Protein AF-A0A3S3U6U7-F1 (afdb_monomer_lite)

Organism: NCBI:txid1859133

pLDDT: mean 76.49, std 11.77, range [50.28, 94.25]

InterPro domains:
  IPR027417 P-loop containing nucleoside triphosphate hydrolase [G3DSA:3.40.50.300] (1-66)

Secondary structure (DSSP, 8-state):
--EEETTTTEEE-------STTSSHHHHHHHHHHHTTTT--SPPEEEEETTTEEEEE---------

Sequence (66 aa):
MSFINLREKIVQVKVVYYGPGRGGKTSNLEYINRKFSKQIQSEMVSLKTHGDRTLFFDFLPLIWER

Structure (mmCIF, N/CA/C/O backbone):
data_AF-A0A3S3U6U7-F1
#
_entry.id   AF-A0A3S3U6U7-F1
#
loop_
_atom_site.group_PDB
_atom_site.id
_atom_site.type_symbol
_atom_site.label_atom_id
_atom_site.label_alt_id
_atom_site.label_comp_id
_atom_site.label_asym_id
_atom_site.label_entity_id
_atom_site.label_seq_id
_atom_site.pdbx_PDB_ins_code
_atom_site.Cartn_x
_atom_site.Cartn_y
_atom_site.Cartn_z
_atom_site.occupancy
_atom_site.B_iso_or_equiv
_atom_site.auth_seq_id
_atom_site.auth_comp_id
_atom_site.auth_asym_id
_atom_site.auth_atom_id
_atom_site.pdbx_PDB_model_num
ATOM 1 N N . MET A 1 1 ? -11.596 -3.851 -4.856 1.00 66.56 1 MET A N 1
ATOM 2 C CA . MET A 1 1 ? -12.685 -4.252 -3.944 1.00 66.56 1 MET A CA 1
ATOM 3 C C . MET A 1 1 ? -12.230 -3.927 -2.535 1.00 66.56 1 MET A C 1
ATOM 5 O O . MET A 1 1 ? -11.086 -4.234 -2.214 1.00 66.56 1 MET A O 1
ATOM 9 N N . SER A 1 2 ? -13.048 -3.213 -1.76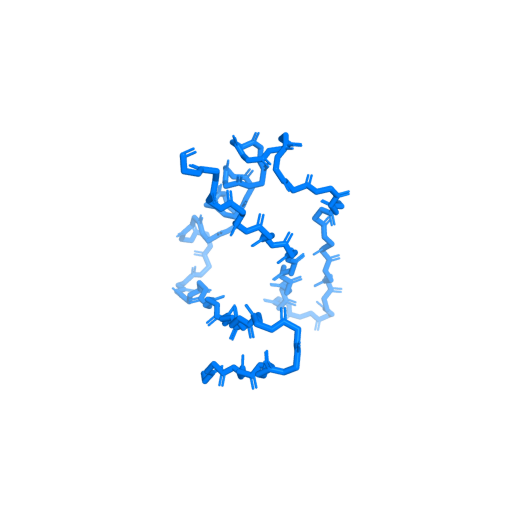8 1.00 81.19 2 SER A N 1
ATOM 10 C CA . SER A 1 2 ? -12.771 -2.902 -0.365 1.00 81.19 2 SER A CA 1
ATOM 11 C C . SER A 1 2 ? -13.256 -4.038 0.532 1.00 81.19 2 SER A C 1
ATOM 13 O O . SER A 1 2 ? -14.197 -4.751 0.185 1.00 81.19 2 SER A O 1
ATOM 15 N N . PHE A 1 3 ? -12.605 -4.201 1.678 1.00 90.31 3 PHE A N 1
ATOM 16 C CA . PHE A 1 3 ? -13.019 -5.124 2.728 1.00 90.31 3 PHE A CA 1
ATOM 17 C C . PHE A 1 3 ? -13.400 -4.315 3.969 1.00 90.31 3 PHE A C 1
ATOM 19 O O . PHE A 1 3 ? -12.655 -3.428 4.378 1.00 90.31 3 PHE A O 1
ATOM 26 N N . ILE A 1 4 ? -14.570 -4.583 4.548 1.00 92.31 4 ILE A N 1
ATOM 27 C CA . ILE A 1 4 ? -15.099 -3.828 5.690 1.00 92.31 4 ILE A CA 1
ATOM 28 C C . ILE A 1 4 ? -15.100 -4.743 6.914 1.00 92.31 4 ILE A C 1
ATOM 30 O O . ILE A 1 4 ? -15.874 -5.697 6.978 1.00 92.31 4 ILE A O 1
ATOM 34 N N . ASN A 1 5 ? -14.261 -4.429 7.902 1.00 91.00 5 ASN A N 1
ATOM 35 C CA . ASN A 1 5 ? -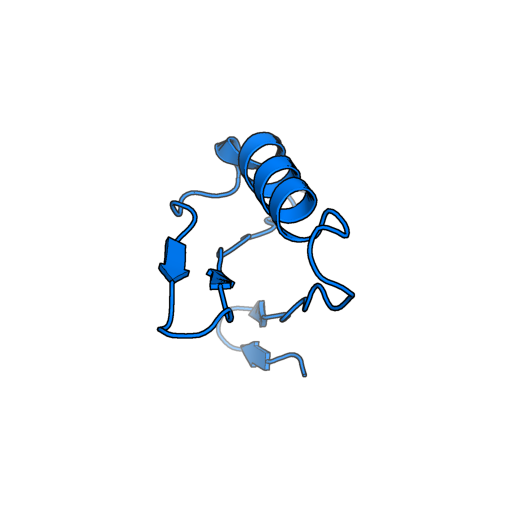14.282 -5.067 9.212 1.00 91.00 5 ASN A CA 1
ATOM 36 C C . ASN A 1 5 ? -15.135 -4.230 10.177 1.00 91.00 5 ASN A C 1
ATOM 38 O O . ASN A 1 5 ? -14.665 -3.254 10.762 1.00 91.00 5 ASN A O 1
ATOM 42 N N . LEU A 1 6 ? -16.397 -4.624 10.362 1.00 92.25 6 LEU A N 1
ATOM 43 C CA . LEU A 1 6 ? -17.338 -3.918 11.241 1.00 92.25 6 LEU A CA 1
ATOM 44 C C . LEU A 1 6 ? -16.991 -4.039 12.731 1.00 92.25 6 LEU A C 1
ATOM 46 O O . LEU A 1 6 ? -17.288 -3.122 13.493 1.00 92.25 6 LEU A O 1
ATOM 50 N N . ARG A 1 7 ? -16.355 -5.143 13.149 1.00 94.25 7 ARG A N 1
ATOM 51 C CA . ARG A 1 7 ? -15.956 -5.358 14.549 1.00 94.25 7 ARG A CA 1
ATOM 52 C C . ARG A 1 7 ? -14.880 -4.358 14.960 1.00 94.25 7 ARG A C 1
ATOM 54 O O . ARG A 1 7 ? -14.980 -3.751 16.019 1.00 94.25 7 ARG A O 1
ATOM 61 N N . GLU A 1 8 ? -13.880 -4.184 14.105 1.00 89.81 8 GLU A N 1
ATOM 62 C CA . GLU A 1 8 ? -12.766 -3.258 14.342 1.00 89.81 8 GLU A CA 1
ATOM 63 C C . GLU A 1 8 ? -13.069 -1.833 13.865 1.00 89.81 8 GLU A C 1
ATOM 65 O O . GLU A 1 8 ? -12.299 -0.921 14.140 1.00 89.81 8 GLU A O 1
ATOM 70 N N . LYS A 1 9 ? -14.198 -1.627 13.170 1.00 89.81 9 LYS A N 1
ATOM 71 C CA . LYS A 1 9 ? -14.563 -0.366 12.502 1.00 89.81 9 LYS A CA 1
ATOM 72 C C . LYS A 1 9 ? -13.498 0.095 11.495 1.00 89.81 9 LYS A C 1
ATOM 74 O O . LYS A 1 9 ? -13.245 1.288 11.350 1.00 89.81 9 LYS A O 1
ATOM 79 N N . ILE A 1 10 ? -12.899 -0.855 10.775 1.00 86.81 10 ILE A N 1
ATOM 80 C CA . ILE A 1 10 ? -11.843 -0.606 9.786 1.00 86.81 10 ILE A CA 1
ATOM 81 C C . ILE A 1 10 ? -12.370 -0.895 8.381 1.00 86.81 10 ILE A C 1
ATOM 83 O O . ILE A 1 10 ? -12.949 -1.950 8.121 1.00 86.81 10 ILE A O 1
ATOM 87 N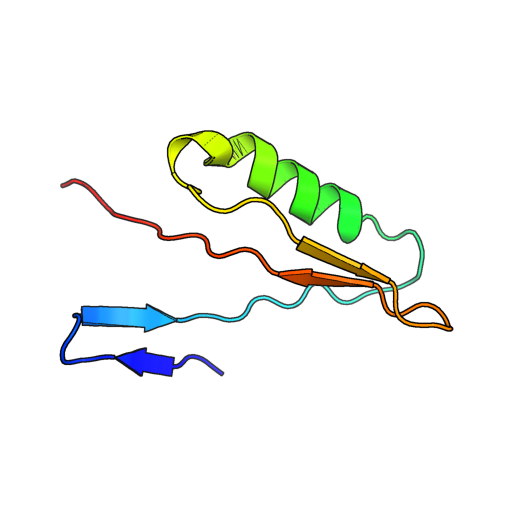 N . VAL A 1 11 ? -12.107 0.021 7.448 1.00 88.75 11 VAL A N 1
ATOM 88 C CA . VAL A 1 11 ? -12.315 -0.199 6.012 1.00 88.75 11 VAL A CA 1
ATOM 89 C C . VAL A 1 11 ? -10.956 -0.343 5.341 1.00 88.75 11 VAL A C 1
ATOM 91 O O . VAL A 1 11 ? -10.167 0.596 5.304 1.00 88.75 11 VAL A O 1
ATOM 94 N N . GLN A 1 12 ? -10.686 -1.519 4.788 1.00 86.88 12 GLN A N 1
ATOM 95 C CA . GLN A 1 12 ? -9.482 -1.790 4.016 1.00 86.88 12 GLN A CA 1
ATOM 96 C C . GLN A 1 12 ? -9.742 -1.505 2.538 1.00 86.88 12 GLN A C 1
ATOM 98 O O . GLN A 1 12 ? -10.681 -2.032 1.931 1.00 86.88 12 GLN A O 1
ATOM 103 N N . VAL A 1 13 ? -8.884 -0.680 1.944 1.00 86.12 13 VAL A N 1
ATOM 104 C CA . VAL A 1 13 ? -8.964 -0.289 0.535 1.00 86.12 13 VAL A CA 1
ATOM 105 C C . VAL A 1 13 ? -7.668 -0.672 -0.160 1.00 86.12 13 VAL A C 1
ATOM 107 O O . VAL A 1 13 ? -6.579 -0.431 0.351 1.00 86.12 13 VAL A O 1
ATOM 110 N N . LYS A 1 14 ? -7.787 -1.253 -1.356 1.00 84.81 14 LYS A N 1
ATOM 111 C CA . LYS A 1 14 ? -6.648 -1.561 -2.220 1.00 84.81 14 LYS A CA 1
ATOM 112 C C . LYS A 1 14 ? -6.596 -0.570 -3.376 1.00 84.81 14 LYS A C 1
ATOM 114 O O . LYS A 1 14 ? -7.492 -0.569 -4.220 1.00 84.81 14 LYS A O 1
ATOM 119 N N . VAL A 1 15 ? -5.530 0.224 -3.426 1.00 84.62 15 VAL A N 1
ATOM 120 C CA . VAL A 1 15 ? -5.221 1.130 -4.541 1.00 84.62 15 VAL A CA 1
ATOM 121 C C . VAL A 1 15 ? -4.169 0.469 -5.425 1.00 84.62 15 VAL A C 1
ATOM 123 O O . VAL A 1 15 ? -3.162 -0.031 -4.930 1.00 84.62 15 VAL A O 1
ATOM 126 N N . VAL A 1 16 ? -4.409 0.437 -6.736 1.00 85.31 16 VAL A N 1
ATOM 127 C CA . VAL A 1 16 ? -3.492 -0.171 -7.707 1.00 85.31 16 VAL A CA 1
ATOM 128 C C . VAL A 1 16 ? -3.014 0.901 -8.675 1.00 85.31 16 VAL A C 1
ATOM 130 O O . VAL A 1 16 ? -3.803 1.454 -9.435 1.00 85.31 16 VAL A O 1
ATOM 133 N N . TYR A 1 17 ? -1.708 1.160 -8.668 1.00 84.81 17 TYR A N 1
ATOM 134 C CA . TYR A 1 17 ? -1.060 2.000 -9.667 1.00 84.81 17 TYR A CA 1
ATOM 135 C C . TYR A 1 17 ? -0.777 1.153 -10.905 1.00 84.81 17 TYR A C 1
ATOM 137 O O . TYR A 1 17 ? 0.083 0.273 -10.878 1.00 84.81 17 TYR A O 1
ATOM 145 N N . TYR A 1 18 ? -1.501 1.413 -11.991 1.00 85.19 18 TYR A N 1
ATOM 146 C CA . TYR A 1 18 ? -1.328 0.725 -13.269 1.00 85.19 18 TYR A CA 1
ATOM 147 C C . TYR A 1 18 ? -0.828 1.691 -14.345 1.00 85.19 18 TYR A C 1
ATOM 149 O O . TYR A 1 18 ? -1.082 2.890 -14.281 1.00 85.19 18 TYR A O 1
ATOM 157 N N . GLY A 1 19 ? -0.083 1.179 -15.325 1.00 85.88 19 GLY A N 1
ATOM 158 C CA . GLY A 1 19 ? 0.450 1.986 -16.422 1.00 85.88 19 GLY A CA 1
ATOM 159 C C . GLY A 1 19 ? 1.751 1.433 -17.009 1.00 85.88 19 GLY A C 1
ATOM 160 O O . GLY A 1 19 ? 2.314 0.476 -16.464 1.00 85.88 19 GLY A O 1
ATOM 161 N N . PRO A 1 20 ? 2.271 2.052 -18.082 1.00 86.75 20 PRO A N 1
ATOM 162 C CA . PRO A 1 20 ? 3.464 1.593 -18.794 1.00 86.75 20 PRO A CA 1
ATOM 163 C C . PRO A 1 20 ? 4.727 1.626 -17.923 1.00 86.75 20 PRO A C 1
ATOM 165 O O . PRO A 1 20 ? 4.793 2.317 -16.896 1.00 86.75 20 PRO A O 1
ATOM 168 N N . GLY A 1 21 ? 5.746 0.860 -18.320 1.00 84.62 21 GLY A N 1
ATOM 169 C CA . GLY A 1 21 ? 7.069 0.890 -17.690 1.00 84.62 21 GLY A CA 1
ATOM 170 C C . GLY A 1 21 ? 7.605 2.322 -17.583 1.00 84.62 21 GLY A C 1
ATOM 171 O O . GLY A 1 21 ? 7.361 3.143 -18.461 1.00 84.62 21 GLY A O 1
ATOM 172 N N . ARG A 1 22 ? 8.290 2.644 -16.477 1.00 83.50 22 ARG A N 1
ATOM 173 C CA . ARG A 1 22 ? 8.835 3.991 -16.186 1.00 83.50 22 ARG A CA 1
ATOM 174 C C . ARG A 1 22 ? 7.797 5.127 -16.084 1.00 83.50 22 ARG A C 1
ATOM 176 O O . ARG A 1 22 ? 8.186 6.271 -15.901 1.00 83.50 22 ARG A O 1
ATOM 183 N N . GLY A 1 23 ? 6.493 4.834 -16.075 1.00 86.94 23 GLY A N 1
ATOM 184 C CA . GLY A 1 23 ? 5.417 5.824 -15.891 1.00 86.94 23 GLY A CA 1
ATOM 185 C C . GLY A 1 23 ? 5.246 6.379 -14.465 1.00 86.94 23 GLY A C 1
ATOM 186 O O . GLY A 1 23 ? 4.137 6.723 -14.082 1.00 86.94 23 GLY A O 1
ATOM 187 N N . GLY A 1 24 ? 6.292 6.385 -13.632 1.00 89.06 24 GLY A N 1
ATOM 188 C CA . GLY A 1 24 ? 6.265 7.029 -12.308 1.00 89.06 24 GLY A CA 1
ATOM 189 C C . GLY A 1 24 ? 5.500 6.310 -11.185 1.00 89.06 24 GLY A C 1
ATOM 190 O O . GLY A 1 24 ? 5.453 6.827 -10.074 1.00 89.06 24 GLY A O 1
ATOM 191 N N . LYS A 1 25 ? 4.942 5.113 -11.423 1.00 87.81 25 LYS A N 1
ATOM 192 C CA . LYS A 1 25 ? 4.193 4.328 -10.413 1.00 87.81 25 LYS A CA 1
ATOM 193 C C . LYS A 1 25 ? 4.977 4.134 -9.108 1.00 87.81 25 LYS A C 1
ATOM 195 O O . LYS A 1 25 ? 4.475 4.434 -8.032 1.00 87.81 25 LYS A O 1
ATOM 200 N N . THR A 1 26 ? 6.222 3.668 -9.224 1.00 82.31 26 THR A N 1
ATOM 201 C CA . THR A 1 26 ? 7.126 3.444 -8.087 1.00 82.31 26 THR A CA 1
ATOM 202 C C . THR A 1 26 ? 7.424 4.745 -7.350 1.00 82.31 26 THR A C 1
ATOM 204 O O . THR A 1 26 ? 7.243 4.814 -6.141 1.00 82.31 26 THR A O 1
ATOM 207 N N . SER A 1 27 ? 7.769 5.807 -8.081 1.00 87.69 27 SER A N 1
ATOM 208 C CA . SER A 1 27 ? 8.056 7.121 -7.498 1.00 87.69 27 SER A CA 1
ATOM 209 C C . SER A 1 27 ? 6.860 7.709 -6.742 1.00 87.69 27 SER A C 1
ATOM 211 O O . SER A 1 27 ? 7.048 8.396 -5.741 1.00 87.69 27 SER A O 1
ATOM 213 N N . ASN A 1 28 ? 5.630 7.433 -7.191 1.00 88.19 28 ASN A N 1
ATOM 214 C CA . ASN A 1 28 ? 4.417 7.888 -6.515 1.00 88.19 28 ASN A CA 1
ATOM 215 C C . ASN A 1 28 ? 4.223 7.187 -5.161 1.00 88.19 28 ASN A C 1
ATOM 217 O O . ASN A 1 28 ? 3.986 7.851 -4.154 1.00 88.19 28 ASN A O 1
ATOM 221 N N . LEU A 1 29 ? 4.399 5.862 -5.122 1.00 84.00 29 LEU A N 1
ATOM 222 C CA . LEU A 1 29 ? 4.311 5.087 -3.882 1.00 84.00 29 LEU A CA 1
ATOM 223 C C . LEU A 1 29 ? 5.407 5.481 -2.888 1.00 84.00 29 LEU A C 1
ATOM 225 O O . LEU A 1 29 ? 5.114 5.699 -1.715 1.00 84.00 29 LEU A O 1
ATOM 229 N N . GLU A 1 30 ? 6.644 5.656 -3.355 1.00 83.88 30 GLU A N 1
ATOM 230 C CA . GLU A 1 30 ? 7.751 6.153 -2.530 1.00 83.88 30 GLU A CA 1
ATOM 231 C C . GLU A 1 30 ? 7.473 7.548 -1.952 1.00 83.88 30 GLU A C 1
ATOM 233 O O . GLU A 1 30 ? 7.791 7.820 -0.794 1.00 83.88 30 GLU A O 1
ATOM 238 N N . TYR A 1 31 ? 6.881 8.447 -2.746 1.00 87.12 31 TYR A N 1
ATOM 239 C CA . TYR A 1 31 ? 6.504 9.778 -2.274 1.00 87.12 31 TYR A CA 1
ATOM 240 C C . TYR A 1 31 ? 5.465 9.704 -1.151 1.00 87.12 31 TYR A C 1
ATOM 242 O O . TYR A 1 31 ? 5.638 10.366 -0.127 1.00 87.12 31 TYR A O 1
ATOM 250 N N . ILE A 1 32 ? 4.419 8.888 -1.321 1.00 85.12 32 ILE A N 1
ATOM 251 C CA . ILE A 1 32 ? 3.373 8.701 -0.308 1.00 85.12 32 ILE A CA 1
ATOM 252 C C . ILE A 1 32 ? 3.978 8.127 0.974 1.00 85.12 32 ILE A C 1
ATOM 254 O O . ILE A 1 32 ? 3.792 8.716 2.036 1.00 85.12 32 ILE A O 1
ATOM 258 N N . ASN A 1 33 ? 4.767 7.055 0.881 1.00 80.44 33 ASN A N 1
ATOM 259 C CA . ASN A 1 33 ? 5.396 6.454 2.057 1.00 80.44 33 ASN A CA 1
ATOM 260 C C . ASN A 1 33 ? 6.260 7.467 2.829 1.00 80.44 33 ASN A C 1
ATOM 262 O O . ASN A 1 33 ? 6.074 7.648 4.031 1.00 80.44 33 ASN A O 1
ATOM 266 N N . ARG A 1 34 ? 7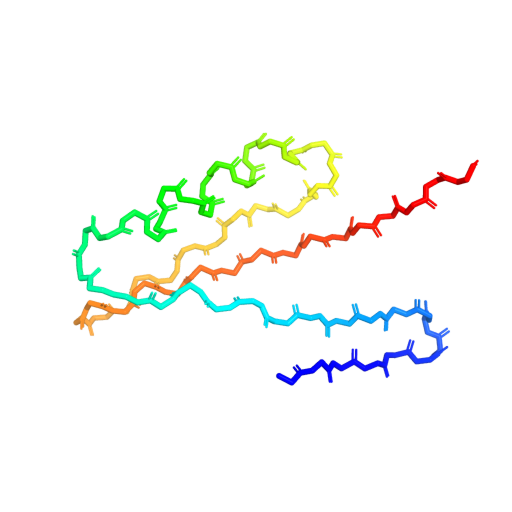.112 8.235 2.132 1.00 83.00 34 ARG A N 1
ATOM 267 C CA . ARG A 1 34 ? 7.916 9.287 2.779 1.00 83.00 34 ARG A CA 1
ATOM 268 C C . ARG A 1 34 ? 7.062 10.384 3.411 1.00 83.00 34 ARG A C 1
ATOM 270 O O . ARG A 1 34 ? 7.418 10.891 4.473 1.00 83.00 34 ARG A O 1
ATOM 277 N N . LYS A 1 35 ? 5.972 10.795 2.754 1.00 85.19 35 LYS A N 1
ATOM 278 C CA . LYS A 1 35 ? 5.133 11.913 3.212 1.00 85.19 35 LYS A CA 1
ATOM 279 C C . LYS A 1 35 ? 4.306 11.557 4.446 1.00 85.19 35 LYS A C 1
ATOM 281 O O . LYS A 1 35 ? 4.061 12.436 5.270 1.00 85.19 35 LYS A O 1
ATOM 286 N N . PHE A 1 36 ? 3.914 10.294 4.568 1.00 80.00 36 PHE A N 1
ATOM 287 C CA . PHE A 1 36 ? 3.099 9.773 5.662 1.00 80.00 36 PHE A CA 1
ATOM 288 C C . PHE A 1 36 ? 3.905 8.917 6.646 1.00 80.00 36 PHE A C 1
ATOM 290 O O . PHE A 1 36 ? 3.319 8.188 7.433 1.00 80.00 36 PHE A O 1
ATOM 297 N N . SER A 1 37 ? 5.235 9.024 6.661 1.00 76.06 37 SER A N 1
ATOM 298 C CA . SER A 1 37 ? 6.125 8.232 7.527 1.00 76.06 37 SER A CA 1
ATOM 299 C C . SER A 1 37 ? 5.859 8.367 9.033 1.00 76.06 37 SER A C 1
ATOM 301 O O . SER A 1 37 ? 6.312 7.538 9.810 1.00 76.06 37 SER A O 1
ATOM 303 N N . LYS A 1 38 ? 5.124 9.402 9.469 1.00 77.19 38 LYS A N 1
ATOM 304 C CA . LYS A 1 38 ? 4.679 9.551 10.866 1.00 77.19 38 LYS A CA 1
ATOM 305 C C . LYS A 1 38 ? 3.401 8.764 11.177 1.00 77.19 38 LYS A C 1
ATOM 307 O O . LYS A 1 38 ? 3.158 8.436 12.331 1.00 77.19 38 LYS A O 1
ATOM 312 N N . GLN A 1 39 ? 2.572 8.515 10.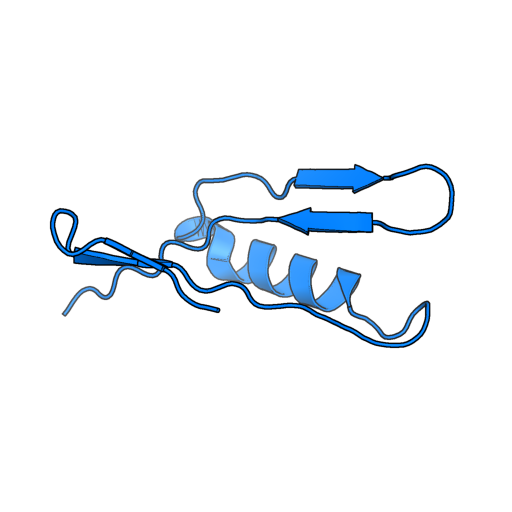167 1.00 75.12 39 GLN A N 1
ATOM 313 C CA . GLN A 1 39 ? 1.287 7.819 10.263 1.00 75.12 39 GLN A CA 1
ATOM 314 C C . GLN A 1 39 ? 1.406 6.348 9.845 1.00 75.12 39 GLN A C 1
ATOM 316 O O . GLN A 1 39 ? 0.688 5.492 10.352 1.00 75.12 39 GLN A O 1
ATOM 321 N N . ILE A 1 40 ? 2.324 6.053 8.928 1.00 72.50 40 ILE A N 1
ATOM 322 C CA . ILE A 1 40 ? 2.674 4.709 8.491 1.00 72.50 40 ILE A CA 1
ATOM 323 C C . ILE A 1 40 ? 3.744 4.180 9.444 1.00 72.50 40 ILE A C 1
ATOM 325 O O . ILE A 1 40 ? 4.876 4.652 9.436 1.00 72.50 40 ILE A O 1
ATOM 329 N N . GLN A 1 41 ? 3.385 3.192 10.261 1.00 66.56 41 GLN A N 1
ATOM 330 C CA . GLN A 1 41 ? 4.343 2.497 11.130 1.00 66.56 41 GLN A CA 1
ATOM 331 C C . GLN A 1 41 ? 5.020 1.304 10.432 1.00 66.56 41 GLN A C 1
ATOM 333 O O . GLN A 1 41 ? 5.977 0.751 10.967 1.00 66.56 41 GLN A O 1
ATOM 338 N N . SER A 1 42 ? 4.535 0.891 9.254 1.00 68.06 42 SER A N 1
ATOM 339 C CA . SER A 1 42 ? 5.115 -0.194 8.459 1.00 68.06 42 SER A CA 1
ATOM 340 C C . SER A 1 42 ? 6.186 0.293 7.486 1.00 68.06 42 SER A C 1
ATOM 342 O O . SER A 1 42 ? 6.068 1.345 6.862 1.00 68.06 42 SER A O 1
ATOM 344 N N . GLU A 1 43 ? 7.228 -0.512 7.297 1.00 66.81 43 GLU A N 1
ATOM 345 C CA . GLU A 1 43 ? 8.162 -0.288 6.198 1.00 66.81 43 GLU A CA 1
ATOM 346 C C . GLU A 1 43 ? 7.534 -0.708 4.864 1.00 66.81 43 GLU A C 1
ATOM 348 O O . GLU A 1 43 ? 6.837 -1.722 4.770 1.00 66.81 43 GLU A O 1
ATOM 353 N N . MET A 1 44 ? 7.815 0.059 3.809 1.00 71.56 44 MET A N 1
ATOM 354 C CA . MET A 1 44 ? 7.430 -0.307 2.451 1.00 71.56 44 MET A CA 1
ATOM 355 C C . MET A 1 44 ? 8.119 -1.611 2.051 1.00 71.56 44 MET A C 1
ATOM 357 O O . MET A 1 44 ? 9.346 -1.668 1.951 1.00 71.56 44 MET A O 1
ATOM 361 N N . VAL A 1 45 ? 7.336 -2.634 1.717 1.00 72.38 45 VAL A N 1
ATOM 362 C CA . VAL A 1 45 ? 7.886 -3.894 1.216 1.00 72.38 45 VAL A CA 1
ATOM 363 C C . VAL A 1 45 ? 7.848 -3.908 -0.309 1.00 72.38 45 VAL A C 1
ATOM 365 O O . VAL A 1 45 ? 6.813 -3.669 -0.939 1.00 72.38 45 VAL A O 1
ATOM 368 N N . SER A 1 46 ? 8.996 -4.221 -0.912 1.00 70.81 46 SER A N 1
ATOM 369 C CA . SER A 1 46 ? 9.141 -4.392 -2.357 1.00 70.81 46 SER A CA 1
ATOM 370 C C . SER A 1 46 ? 9.379 -5.862 -2.693 1.00 70.81 46 SER A C 1
ATOM 372 O O . SER A 1 46 ? 10.426 -6.421 -2.372 1.00 70.81 46 SER A O 1
ATOM 374 N N . LEU A 1 47 ? 8.420 -6.491 -3.373 1.00 67.38 47 LEU A N 1
ATOM 375 C CA . LEU A 1 47 ? 8.580 -7.841 -3.914 1.00 67.38 47 LEU A CA 1
ATOM 376 C C . LEU A 1 47 ? 8.989 -7.747 -5.385 1.00 67.38 47 LEU A C 1
ATOM 378 O O . LEU A 1 47 ? 8.160 -7.464 -6.252 1.00 67.38 47 LEU A O 1
ATOM 382 N N . LYS A 1 48 ? 10.270 -7.997 -5.674 1.00 64.94 48 LYS A N 1
ATOM 383 C CA . LYS A 1 48 ? 10.777 -8.146 -7.046 1.00 64.94 48 LYS A CA 1
ATOM 384 C C . LYS A 1 48 ? 10.540 -9.586 -7.505 1.00 64.94 48 LYS A C 1
ATOM 386 O O . LYS A 1 48 ? 11.308 -10.480 -7.164 1.00 64.94 48 LYS A O 1
ATOM 391 N N . THR A 1 49 ? 9.463 -9.826 -8.248 1.00 61.06 49 THR A N 1
ATOM 392 C CA . THR A 1 49 ? 9.253 -11.129 -8.903 1.00 61.06 49 THR A CA 1
ATOM 393 C C . THR A 1 49 ? 10.112 -11.229 -10.170 1.00 61.06 49 THR A C 1
ATOM 395 O O . THR A 1 49 ? 10.379 -10.216 -10.819 1.00 61.06 49 THR A O 1
ATOM 398 N N . HIS A 1 50 ? 10.587 -12.432 -10.512 1.00 50.28 50 HIS A N 1
ATOM 399 C CA . HIS A 1 50 ? 11.327 -12.669 -11.757 1.00 50.28 50 HIS A CA 1
ATOM 400 C C . HIS A 1 50 ? 10.433 -12.306 -12.959 1.00 50.28 50 HIS A C 1
ATOM 402 O O . HIS A 1 50 ? 9.400 -12.939 -13.163 1.00 50.28 50 HIS A O 1
ATOM 408 N N . GLY A 1 51 ? 10.821 -11.283 -13.734 1.00 60.69 51 GLY A N 1
ATOM 409 C CA . GLY A 1 51 ? 10.139 -10.888 -14.976 1.00 60.69 51 GLY A CA 1
ATOM 410 C C . GLY A 1 51 ? 9.227 -9.651 -14.910 1.00 60.69 51 GLY A C 1
ATOM 411 O O . GLY A 1 51 ? 8.181 -9.649 -15.544 1.00 60.69 51 GLY A O 1
ATOM 412 N N . ASP A 1 52 ? 9.610 -8.592 -14.187 1.00 54.41 52 ASP A N 1
ATOM 413 C CA . ASP A 1 52 ? 9.021 -7.232 -14.286 1.00 54.41 52 ASP A CA 1
ATOM 414 C C . ASP A 1 52 ? 7.708 -6.932 -13.541 1.00 54.41 52 ASP A C 1
ATOM 416 O O . ASP A 1 52 ? 7.036 -5.935 -13.829 1.00 54.41 52 ASP A O 1
ATOM 420 N N . ARG A 1 53 ? 7.340 -7.700 -12.509 1.00 53.41 53 ARG A N 1
ATOM 421 C CA . ARG A 1 53 ? 6.217 -7.319 -11.630 1.00 53.41 53 ARG A CA 1
ATOM 422 C C . ARG A 1 53 ? 6.703 -7.009 -10.222 1.00 53.41 53 ARG A C 1
ATOM 424 O O . ARG A 1 53 ? 6.714 -7.867 -9.342 1.00 53.41 53 ARG A O 1
ATOM 431 N N . THR A 1 54 ? 7.098 -5.757 -10.010 1.00 57.34 54 THR A N 1
ATOM 432 C CA . THR A 1 54 ? 7.314 -5.228 -8.661 1.00 57.34 54 THR A CA 1
ATOM 433 C C . THR A 1 54 ? 5.958 -4.943 -8.024 1.00 57.34 54 THR A C 1
ATOM 435 O O . THR A 1 54 ? 5.255 -4.021 -8.441 1.00 57.34 54 THR A O 1
ATOM 438 N N . LEU A 1 55 ? 5.579 -5.743 -7.028 1.00 57.16 55 LEU A N 1
ATOM 439 C CA . LEU A 1 55 ? 4.433 -5.451 -6.170 1.00 57.16 55 LEU A CA 1
ATOM 440 C C . LEU A 1 55 ? 4.934 -4.655 -4.966 1.00 57.16 55 LEU A C 1
ATOM 442 O O . LEU A 1 55 ? 5.821 -5.101 -4.241 1.00 57.16 55 LEU A O 1
ATOM 446 N N . PHE A 1 56 ? 4.358 -3.474 -4.783 1.00 63.47 56 PHE A N 1
ATOM 447 C CA . PHE A 1 56 ? 4.528 -2.664 -3.587 1.00 63.47 56 PHE A CA 1
ATOM 448 C C . PHE A 1 56 ? 3.265 -2.794 -2.749 1.00 63.47 56 PHE A C 1
ATOM 450 O O . PHE A 1 56 ? 2.156 -2.642 -3.272 1.00 63.47 56 PHE A O 1
ATOM 457 N N . PHE A 1 57 ? 3.436 -3.073 -1.465 1.00 60.72 57 PHE A N 1
ATOM 458 C CA . PHE A 1 57 ? 2.360 -2.990 -0.493 1.00 60.72 57 PHE A CA 1
ATOM 459 C C . PHE A 1 57 ? 2.841 -2.185 0.705 1.00 60.72 57 PHE A C 1
ATOM 461 O O . PHE A 1 57 ? 3.985 -2.310 1.140 1.00 60.72 57 PHE A O 1
ATOM 468 N N . ASP A 1 58 ? 1.950 -1.345 1.204 1.00 63.66 58 ASP A N 1
ATOM 469 C CA . ASP A 1 58 ? 2.125 -0.634 2.455 1.00 63.66 58 ASP A CA 1
ATOM 470 C C . ASP A 1 58 ? 0.757 -0.542 3.131 1.00 63.66 58 ASP A C 1
ATOM 472 O O . ASP A 1 58 ? -0.274 -0.437 2.451 1.00 63.66 58 ASP A O 1
ATOM 476 N N . PHE A 1 59 ? 0.746 -0.618 4.456 1.00 61.56 59 PHE A N 1
ATOM 477 C CA . PHE A 1 59 ? -0.451 -0.392 5.246 1.00 61.56 59 PHE A CA 1
ATOM 478 C C . PHE A 1 59 ? -0.449 1.077 5.656 1.00 61.56 59 PHE A C 1
ATOM 480 O O . PHE A 1 59 ? 0.370 1.521 6.449 1.00 61.56 59 PHE A O 1
ATOM 487 N N . LEU A 1 60 ? -1.388 1.840 5.102 1.00 67.94 60 LEU A N 1
ATOM 488 C CA . LEU A 1 60 ? -1.630 3.237 5.456 1.00 67.94 60 LEU A CA 1
ATOM 489 C C . LEU A 1 60 ? -2.827 3.311 6.417 1.00 67.94 60 LEU A C 1
ATOM 491 O O . LEU A 1 60 ? -3.953 3.523 5.954 1.00 67.94 60 LEU A O 1
ATOM 495 N N . PRO A 1 61 ? -2.646 3.117 7.738 1.00 67.25 61 PRO A N 1
ATOM 496 C CA . PRO A 1 61 ? 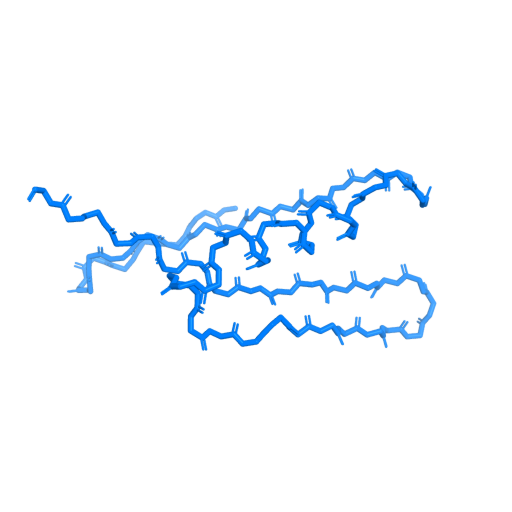-3.710 3.380 8.692 1.00 67.25 61 PRO A CA 1
ATOM 497 C C . PRO A 1 61 ? -3.931 4.895 8.763 1.00 67.25 61 PRO A C 1
ATOM 499 O O . PRO A 1 61 ? -3.191 5.634 9.406 1.00 67.25 61 PRO A O 1
ATOM 502 N N . LEU A 1 62 ? -4.957 5.375 8.068 1.00 71.19 62 LEU A N 1
ATOM 503 C CA . LEU A 1 62 ? -5.400 6.759 8.181 1.00 71.19 62 LEU A CA 1
ATOM 504 C C . LEU A 1 62 ? -6.326 6.866 9.391 1.00 71.19 62 LEU A C 1
ATOM 506 O O . LEU A 1 62 ? -7.506 6.526 9.317 1.00 71.19 62 LEU A O 1
ATOM 510 N N . ILE A 1 63 ? -5.769 7.312 10.512 1.00 70.38 63 ILE A N 1
ATOM 511 C CA . ILE A 1 63 ? -6.528 7.614 11.724 1.00 70.38 63 ILE A CA 1
ATOM 512 C C . ILE A 1 63 ? -6.888 9.097 11.665 1.00 70.38 63 ILE A C 1
ATOM 514 O O . ILE A 1 63 ? -6.009 9.953 11.589 1.00 70.38 63 ILE A O 1
ATOM 518 N N . TRP A 1 64 ? -8.184 9.398 11.646 1.00 65.12 64 TRP A N 1
ATOM 519 C CA . TRP A 1 64 ? -8.665 10.772 11.715 1.00 65.12 64 TRP A CA 1
ATOM 520 C C . TRP A 1 64 ? -8.863 11.138 13.185 1.00 65.12 64 TRP A C 1
ATOM 522 O O . TRP A 1 64 ? -9.798 10.652 13.823 1.00 65.12 64 TRP A O 1
ATOM 532 N N . GLU A 1 65 ? -7.978 11.967 13.730 1.00 62.88 65 GLU A N 1
ATOM 533 C CA . GLU A 1 65 ? -8.228 12.639 15.004 1.00 62.88 65 GLU A CA 1
ATOM 534 C C . GLU A 1 65 ? -9.229 13.771 14.734 1.00 62.88 65 GLU A C 1
ATOM 536 O O . GLU A 1 65 ? -9.053 14.555 13.799 1.00 62.88 65 GLU A O 1
ATOM 541 N N . ARG A 1 66 ? -10.345 13.775 15.466 1.00 58.22 66 ARG A N 1
ATOM 542 C CA . ARG A 1 66 ? -11.339 14.851 15.410 1.00 58.22 66 ARG A CA 1
ATOM 543 C C . ARG A 1 66 ? -10.914 16.015 16.285 1.00 58.22 66 ARG A C 1
ATOM 545 O O . ARG A 1 66 ? -10.435 15.735 17.403 1.00 58.22 66 ARG A O 1
#

Foldseek 3Di:
DWDADPVVRDIRDDDDDDDDPPPCSVVVVVVVCVVCVVQFPDDWDWDDDPPDDTDIDGDRPDDDDD

Radius of gyration: 13.95 Å; chains: 1; bounding box: 29×28×34 Å